Protein AF-A0A7J6WCP5-F1 (afdb_monomer)

Organism: Thalictrum thalictroides (NCBI:txid46969)

Radius of gyration: 14.23 Å; Cα contacts (8 Å, |Δi|>4): 41; chains: 1; bounding box: 36×25×36 Å

Structure (mmCIF, N/CA/C/O backbone):
data_AF-A0A7J6WCP5-F1
#
_entry.id   AF-A0A7J6WCP5-F1
#
loop_
_atom_site.group_PDB
_atom_site.id
_atom_site.type_symbol
_atom_site.label_atom_id
_atom_site.label_alt_id
_atom_site.label_comp_id
_atom_site.label_asym_id
_atom_site.label_entity_id
_atom_site.label_seq_id
_atom_site.pdbx_PDB_ins_code
_atom_site.Cartn_x
_atom_site.Cartn_y
_atom_site.Cartn_z
_atom_site.occupancy
_atom_site.B_iso_or_equiv
_atom_site.auth_seq_id
_atom_site.auth_comp_id
_atom_site.auth_asym_id
_atom_site.auth_atom_id
_atom_site.pdbx_PDB_model_num
ATOM 1 N N . MET A 1 1 ? -11.547 3.049 13.436 1.00 59.91 1 MET A N 1
ATOM 2 C CA . MET A 1 1 ? -11.955 1.657 13.763 1.00 59.91 1 MET A CA 1
ATOM 3 C C . MET A 1 1 ? -13.456 1.354 13.583 1.00 59.91 1 MET A C 1
ATOM 5 O O . MET A 1 1 ? -13.791 0.184 13.453 1.00 59.91 1 MET A O 1
ATOM 9 N N . LYS A 1 2 ? -14.368 2.347 13.534 1.00 71.44 2 LYS A N 1
ATOM 10 C CA . LYS A 1 2 ? -15.812 2.112 13.289 1.00 71.44 2 LYS A CA 1
ATOM 11 C C . LYS A 1 2 ? -16.133 1.735 11.829 1.00 71.44 2 LYS A C 1
ATOM 13 O O . LYS A 1 2 ? -16.833 0.759 11.608 1.00 71.44 2 LYS A O 1
ATOM 18 N N . MET A 1 3 ? -15.539 2.427 10.850 1.00 76.44 3 MET A N 1
ATOM 19 C CA . MET A 1 3 ? -15.807 2.208 9.416 1.00 76.44 3 MET A CA 1
ATOM 20 C C . MET A 1 3 ? -15.504 0.776 8.947 1.00 76.44 3 MET A C 1
ATOM 22 O O . MET A 1 3 ? -16.370 0.120 8.385 1.00 76.44 3 MET A O 1
ATOM 26 N N . LYS A 1 4 ? -14.321 0.237 9.282 1.00 77.62 4 LYS A N 1
ATOM 27 C CA . LYS A 1 4 ? -13.948 -1.152 8.954 1.00 77.62 4 LYS A CA 1
ATOM 28 C C . LYS A 1 4 ? -14.947 -2.177 9.507 1.00 77.62 4 LYS A C 1
ATOM 30 O O . LYS A 1 4 ? -15.243 -3.161 8.846 1.00 77.62 4 LYS A O 1
ATOM 35 N N . LYS A 1 5 ? -15.485 -1.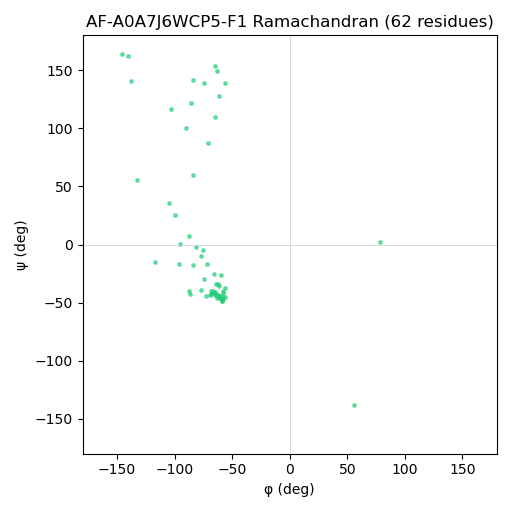948 10.713 1.00 80.69 5 LYS A N 1
ATOM 36 C CA . LYS A 1 5 ? -16.490 -2.841 11.310 1.00 80.69 5 LYS A CA 1
ATOM 37 C C . LYS A 1 5 ? -17.808 -2.809 10.533 1.00 80.69 5 LYS A C 1
ATOM 39 O O . LYS A 1 5 ? -18.408 -3.862 10.361 1.00 80.69 5 LYS A O 1
ATOM 44 N N . TYR A 1 6 ? -18.250 -1.638 10.073 1.00 83.31 6 TYR A N 1
ATOM 45 C CA . TYR A 1 6 ? -19.470 -1.519 9.267 1.00 83.31 6 TYR A CA 1
ATOM 46 C C . TYR A 1 6 ? -19.310 -2.137 7.876 1.00 83.31 6 TYR A C 1
ATOM 48 O O . TYR A 1 6 ? -20.170 -2.909 7.472 1.00 83.31 6 TYR A O 1
ATOM 56 N N . LEU A 1 7 ? -18.182 -1.892 7.203 1.00 79.19 7 LEU A N 1
ATOM 57 C CA . LEU A 1 7 ? -17.881 -2.500 5.901 1.00 79.19 7 LEU A CA 1
ATOM 58 C C . LEU A 1 7 ? -17.815 -4.029 5.998 1.00 79.19 7 LEU A C 1
ATOM 60 O O . LEU A 1 7 ? -18.472 -4.724 5.231 1.00 79.19 7 LEU A O 1
ATOM 64 N N . LYS A 1 8 ? -17.153 -4.558 7.036 1.00 82.06 8 LYS A N 1
ATOM 65 C CA . LYS A 1 8 ? -17.106 -6.005 7.276 1.00 82.06 8 LYS A CA 1
ATOM 66 C C . LYS A 1 8 ? -18.493 -6.608 7.524 1.00 82.06 8 LYS A C 1
ATOM 68 O O . LYS A 1 8 ? -18.757 -7.720 7.084 1.00 82.06 8 LYS A O 1
ATOM 73 N N . LYS A 1 9 ? -19.398 -5.883 8.196 1.00 85.19 9 LYS A N 1
ATOM 74 C CA . LYS A 1 9 ? -20.801 -6.310 8.362 1.00 85.19 9 LYS A CA 1
ATOM 75 C C . LYS A 1 9 ? -21.575 -6.351 7.040 1.00 85.19 9 LYS A C 1
ATOM 77 O O . LYS A 1 9 ? -22.534 -7.100 6.949 1.00 85.19 9 LYS A O 1
ATOM 82 N N . GLN A 1 10 ? -21.166 -5.570 6.043 1.00 83.31 10 GLN A N 1
ATOM 83 C CA . GLN A 1 10 ? -21.739 -5.574 4.693 1.00 83.31 10 GLN A CA 1
ATOM 84 C C . GLN A 1 10 ? -21.081 -6.619 3.773 1.00 83.31 10 GLN A C 1
ATOM 86 O O . GLN A 1 10 ? -21.342 -6.619 2.578 1.00 83.31 10 GLN A O 1
ATOM 91 N N . GLY A 1 11 ? -20.209 -7.487 4.303 1.00 80.00 11 GLY A N 1
ATOM 92 C CA . GLY A 1 11 ? -19.455 -8.463 3.507 1.00 80.00 11 GLY A CA 1
ATOM 93 C C . GLY A 1 11 ? -18.256 -7.869 2.763 1.00 80.00 11 GLY A C 1
ATOM 94 O O . GLY A 1 11 ? -17.540 -8.590 2.079 1.00 80.00 11 GLY A O 1
ATOM 95 N N . ILE A 1 12 ? -17.992 -6.572 2.929 1.00 76.38 12 ILE A N 1
ATOM 96 C CA . ILE A 1 12 ? -16.874 -5.885 2.288 1.00 76.38 12 ILE A CA 1
ATOM 97 C C . ILE A 1 12 ? -15.668 -5.983 3.219 1.00 76.38 12 ILE A C 1
ATOM 99 O O . ILE A 1 12 ? -15.550 -5.232 4.195 1.00 76.38 12 ILE A O 1
ATOM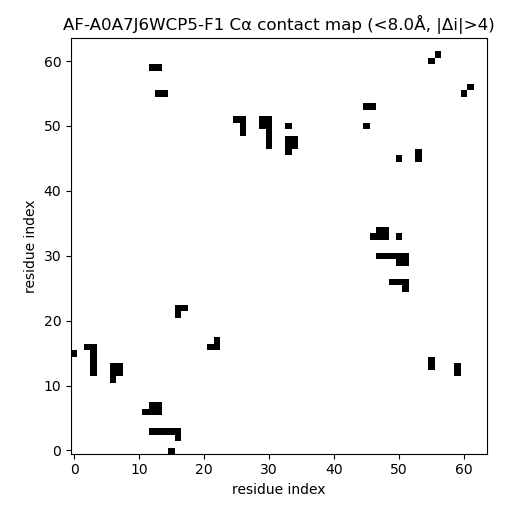 103 N N . ASP A 1 13 ? -14.758 -6.909 2.922 1.00 76.00 13 ASP A N 1
ATOM 104 C CA . ASP A 1 13 ? -13.440 -6.903 3.548 1.00 76.00 13 ASP A CA 1
ATOM 105 C C . ASP A 1 13 ? -12.520 -5.975 2.751 1.00 76.00 13 ASP A C 1
ATOM 107 O O . ASP A 1 13 ? -12.353 -6.123 1.544 1.00 76.00 13 ASP A O 1
ATOM 111 N N . CYS A 1 14 ? -11.974 -4.956 3.410 1.00 71.81 14 CYS A N 1
ATOM 112 C CA . CYS A 1 14 ? -11.082 -4.002 2.770 1.00 71.81 14 CYS A CA 1
ATOM 113 C C . CYS A 1 14 ? -9.995 -3.515 3.729 1.00 71.81 14 CYS A C 1
ATOM 115 O O . CYS A 1 14 ? -10.071 -3.647 4.961 1.00 71.81 14 CYS A O 1
ATOM 117 N N . LEU A 1 15 ? -8.965 -2.907 3.140 1.00 75.31 15 LEU A N 1
ATOM 118 C CA . LEU A 1 15 ? -7.885 -2.272 3.884 1.00 75.31 15 LEU A CA 1
ATOM 119 C C . LEU A 1 15 ? -8.440 -1.212 4.839 1.00 75.31 15 LEU A C 1
ATOM 121 O O . LEU A 1 15 ? -9.332 -0.432 4.510 1.00 75.31 15 LEU A O 1
ATOM 125 N N . SER A 1 16 ? -7.882 -1.162 6.049 1.00 74.25 16 SER A N 1
ATOM 126 C CA . SER A 1 16 ? -8.318 -0.198 7.058 1.00 74.25 16 SER A CA 1
ATOM 127 C C . SER A 1 16 ? -8.007 1.224 6.593 1.00 74.25 16 SER A C 1
ATOM 129 O O . SER A 1 16 ? -6.847 1.620 6.586 1.00 74.25 16 SER A O 1
ATOM 131 N N . TYR A 1 17 ? -9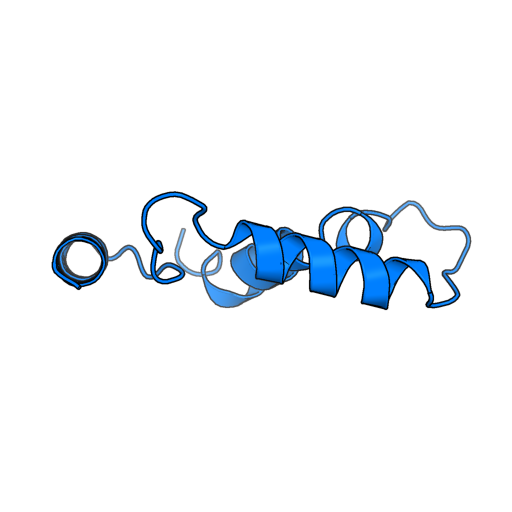.032 2.007 6.255 1.00 71.62 17 TYR A N 1
ATOM 132 C CA . TYR A 1 17 ? -8.863 3.421 5.922 1.00 71.62 17 TYR A CA 1
ATOM 133 C C . TYR A 1 17 ? -8.292 4.204 7.116 1.00 71.62 17 TYR A C 1
ATOM 135 O O . TYR A 1 17 ? -8.832 4.145 8.229 1.00 71.62 17 TYR A O 1
ATOM 143 N N . LYS A 1 18 ? -7.202 4.941 6.880 1.00 80.19 18 LYS A N 1
ATOM 144 C CA . LYS A 1 18 ? -6.569 5.845 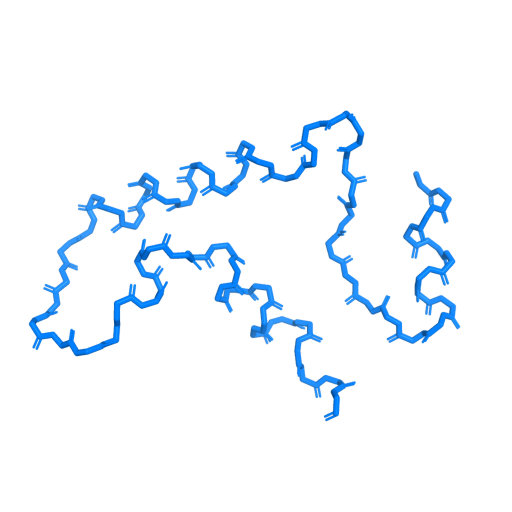7.849 1.00 80.19 18 LYS A CA 1
ATOM 145 C C . LYS A 1 18 ? -6.946 7.286 7.504 1.00 80.19 18 LYS A C 1
ATOM 147 O O . LYS A 1 18 ? -6.601 7.785 6.449 1.00 80.19 18 LYS A O 1
ATOM 152 N N . PHE A 1 19 ? -7.653 7.981 8.376 1.00 73.75 19 PHE A N 1
ATOM 153 C CA . PHE A 1 19 ? -7.945 9.402 8.174 1.00 73.75 19 PHE A CA 1
ATOM 154 C C . PHE A 1 19 ? -6.681 10.238 8.458 1.00 73.75 19 PHE A C 1
ATOM 156 O O . PHE A 1 19 ? -5.966 9.924 9.404 1.00 73.75 19 PHE A O 1
ATOM 163 N N . PHE A 1 20 ? -6.297 11.282 7.723 1.00 81.12 20 PHE A N 1
ATOM 164 C CA . PHE A 1 20 ? -6.851 11.928 6.522 1.00 81.12 20 PHE A CA 1
ATOM 165 C C . PHE A 1 20 ? -6.213 11.451 5.201 1.00 81.12 20 PHE A C 1
ATOM 167 O O . PHE A 1 20 ? -6.763 11.669 4.12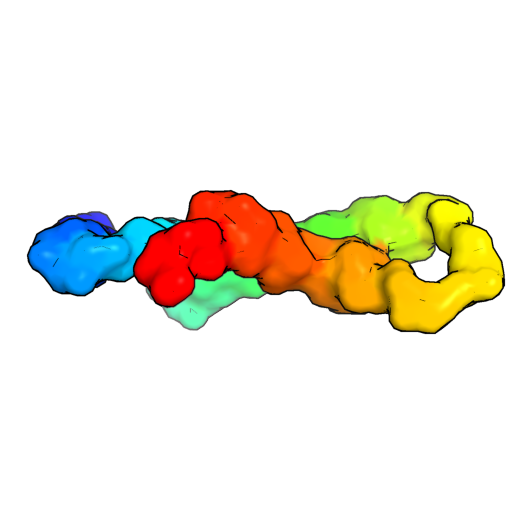9 1.00 81.12 20 PHE A O 1
ATOM 174 N N . TYR A 1 21 ? -5.049 10.803 5.276 1.00 78.19 21 TYR A N 1
ATOM 175 C CA . TYR A 1 21 ? -4.196 10.487 4.119 1.00 78.19 21 TYR A CA 1
ATOM 176 C C . TYR A 1 21 ? -4.412 9.076 3.553 1.00 78.19 21 TYR A C 1
ATOM 178 O O . TYR A 1 21 ? -3.734 8.645 2.621 1.00 78.19 21 TYR A O 1
ATOM 186 N N . GLY A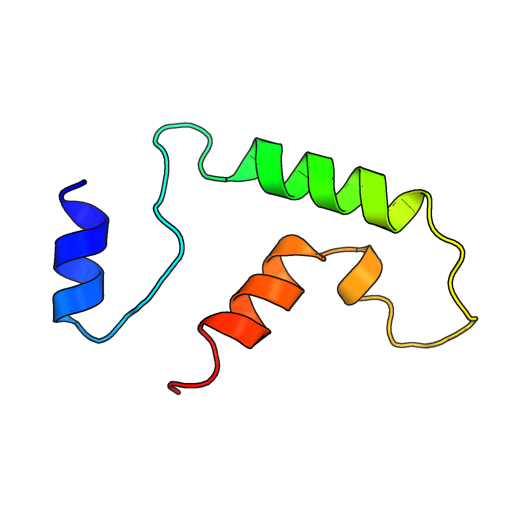 1 22 ? -5.330 8.308 4.134 1.00 85.19 22 GLY A N 1
ATOM 187 C CA . GLY A 1 22 ? -5.577 6.923 3.763 1.00 85.19 22 GLY A CA 1
ATOM 188 C C . GLY A 1 22 ? -4.311 6.073 3.848 1.00 85.19 22 GLY A C 1
ATOM 189 O O . GLY A 1 22 ? -3.481 6.206 4.748 1.00 85.19 22 GLY A O 1
ATOM 190 N N . ASN A 1 23 ? -4.158 5.218 2.845 1.00 87.19 23 ASN A N 1
ATOM 191 C CA . ASN A 1 23 ? -2.998 4.348 2.677 1.00 87.19 23 ASN A CA 1
ATOM 192 C C . ASN A 1 23 ? -2.002 4.929 1.658 1.00 87.19 23 ASN A C 1
ATOM 194 O O . ASN A 1 23 ? -1.254 4.190 1.021 1.00 87.19 23 ASN A O 1
ATOM 198 N N . GLN A 1 24 ? -1.992 6.255 1.474 1.00 89.44 24 GLN A N 1
ATOM 199 C CA . GLN A 1 24 ? -1.174 6.907 0.450 1.00 89.44 24 GLN A CA 1
ATOM 200 C C . GLN A 1 24 ? 0.325 6.647 0.646 1.00 89.44 24 GLN A C 1
ATOM 202 O O . GLN A 1 24 ? 0.987 6.216 -0.292 1.00 89.44 24 GLN A O 1
ATOM 207 N N . LYS A 1 25 ? 0.835 6.781 1.878 1.00 90.12 25 LYS A N 1
ATOM 208 C CA . LYS A 1 25 ? 2.245 6.483 2.198 1.00 90.12 25 LYS A CA 1
ATOM 209 C C . LYS A 1 25 ? 2.640 5.042 1.857 1.00 90.12 25 LYS A C 1
ATOM 211 O O . LYS A 1 25 ? 3.731 4.794 1.359 1.00 90.12 25 LYS A O 1
ATOM 216 N N . GLU A 1 26 ? 1.754 4.082 2.124 1.00 90.81 26 GLU A N 1
ATOM 217 C CA . GLU A 1 26 ? 1.988 2.667 1.809 1.00 90.81 26 GLU A CA 1
ATOM 218 C C . GLU A 1 26 ? 1.998 2.438 0.295 1.00 90.81 26 GLU A C 1
ATOM 220 O O . GLU A 1 26 ? 2.856 1.716 -0.211 1.00 90.81 26 GLU A O 1
ATOM 225 N N . SER A 1 27 ? 1.091 3.100 -0.431 1.00 91.94 27 SER A N 1
ATOM 226 C CA . SER A 1 27 ? 1.044 3.055 -1.892 1.00 91.94 27 SER A CA 1
ATOM 227 C C . SER A 1 27 ? 2.309 3.640 -2.520 1.00 91.94 27 SER A C 1
ATOM 229 O O . SER A 1 27 ? 2.899 3.008 -3.395 1.00 91.94 27 SER A O 1
ATOM 231 N N . GLU A 1 28 ? 2.764 4.802 -2.051 1.00 93.75 28 GLU A N 1
ATOM 232 C CA . GLU A 1 28 ? 3.985 5.461 -2.529 1.00 93.75 28 GLU A CA 1
ATOM 233 C C . GLU A 1 28 ? 5.229 4.612 -2.255 1.00 93.75 28 GLU A C 1
ATOM 235 O O . GLU A 1 28 ? 6.039 4.392 -3.155 1.00 93.75 28 GLU A O 1
ATOM 240 N N . MET A 1 29 ? 5.340 4.043 -1.052 1.00 94.50 29 MET A N 1
ATOM 241 C CA . MET A 1 29 ? 6.441 3.146 -0.706 1.00 94.50 29 MET A CA 1
ATOM 242 C C . MET A 1 29 ? 6.468 1.896 -1.598 1.00 94.50 29 MET A C 1
ATOM 244 O O . MET A 1 29 ? 7.540 1.494 -2.053 1.00 94.50 29 MET A O 1
ATOM 248 N N . MET A 1 30 ? 5.319 1.262 -1.858 1.00 94.75 30 MET A N 1
ATOM 249 C CA . MET A 1 30 ? 5.270 0.097 -2.751 1.00 94.75 30 MET A CA 1
ATOM 250 C C . MET A 1 30 ? 5.614 0.471 -4.191 1.00 94.75 30 MET A C 1
ATOM 252 O O . MET A 1 30 ? 6.376 -0.247 -4.833 1.00 94.75 30 MET A O 1
ATOM 256 N N . LYS A 1 31 ? 5.108 1.606 -4.685 1.00 95.06 31 LYS A N 1
ATOM 257 C CA . LYS A 1 31 ? 5.449 2.117 -6.019 1.00 95.06 31 LYS A CA 1
ATOM 258 C C . LYS A 1 31 ? 6.950 2.329 -6.164 1.00 95.06 31 LYS A C 1
ATOM 260 O O . LYS A 1 31 ? 7.528 1.865 -7.140 1.00 95.06 31 LYS A O 1
ATOM 265 N N . MET A 1 32 ? 7.591 2.959 -5.179 1.00 95.44 32 MET A N 1
ATOM 266 C CA . MET A 1 32 ? 9.041 3.152 -5.186 1.00 95.44 32 MET A CA 1
ATOM 267 C C . MET A 1 32 ? 9.771 1.803 -5.242 1.00 95.44 32 MET A C 1
ATOM 269 O O . MET A 1 32 ? 10.606 1.598 -6.121 1.00 95.44 32 MET A O 1
ATOM 273 N N . LYS A 1 33 ? 9.395 0.849 -4.382 1.00 95.38 33 LYS 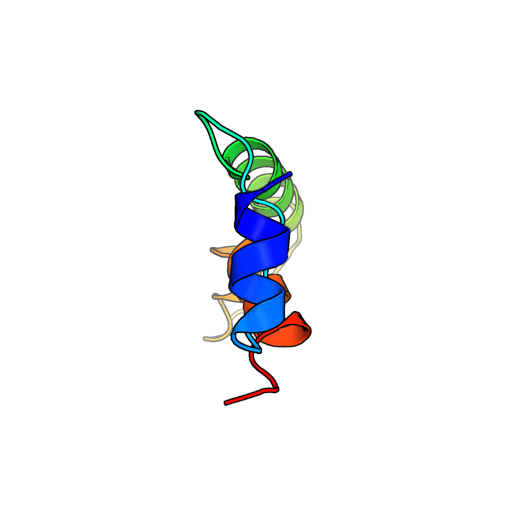A N 1
ATOM 274 C CA . LYS A 1 33 ? 10.000 -0.493 -4.349 1.00 95.38 33 LYS A CA 1
ATOM 275 C C . LYS A 1 33 ? 9.871 -1.248 -5.673 1.00 95.38 33 LYS A C 1
ATOM 277 O O . LYS A 1 33 ? 10.853 -1.836 -6.113 1.00 95.38 33 LYS A O 1
ATOM 282 N N . GLU A 1 34 ? 8.702 -1.235 -6.310 1.00 94.56 34 GLU A N 1
ATOM 283 C CA . GLU A 1 34 ? 8.516 -1.903 -7.606 1.00 94.56 34 GLU A CA 1
ATOM 284 C C . GLU A 1 34 ? 9.173 -1.139 -8.760 1.00 94.56 34 GLU A C 1
ATOM 286 O O . GLU A 1 34 ? 9.637 -1.746 -9.723 1.00 94.56 34 GLU A O 1
ATOM 291 N N . SER A 1 35 ? 9.271 0.190 -8.674 1.00 91.38 35 SER A N 1
ATOM 292 C CA . SER A 1 35 ? 9.955 0.988 -9.696 1.00 91.38 35 SER A CA 1
ATOM 293 C C . SER A 1 35 ? 11.453 0.675 -9.776 1.00 91.38 35 SER A C 1
ATOM 295 O O . SER A 1 35 ? 11.996 0.643 -10.881 1.00 91.38 35 SER A O 1
ATOM 297 N N . CYS A 1 36 ? 12.082 0.363 -8.635 1.00 93.25 36 CYS A N 1
ATOM 298 C CA . CYS A 1 36 ? 13.492 -0.016 -8.539 1.00 93.25 36 CYS A CA 1
ATOM 299 C C . CYS A 1 36 ? 13.793 -1.413 -9.098 1.00 93.25 36 CYS A C 1
ATOM 301 O O . CYS A 1 36 ? 14.957 -1.728 -9.335 1.00 93.25 36 CYS A O 1
ATOM 303 N N . LYS A 1 37 ? 12.778 -2.263 -9.293 1.00 92.56 37 LYS A N 1
ATOM 304 C CA . LYS A 1 37 ? 12.980 -3.608 -9.831 1.00 92.56 37 LYS A CA 1
ATOM 305 C C . LYS A 1 37 ? 13.035 -3.575 -11.363 1.00 92.56 37 LYS A C 1
ATOM 307 O O . LYS A 1 37 ? 12.265 -2.837 -11.989 1.00 92.56 37 LYS A O 1
ATOM 312 N N . PRO A 1 38 ? 13.912 -4.382 -11.984 1.00 91.75 38 PRO A N 1
ATOM 313 C CA . PRO A 1 38 ? 13.856 -4.603 -13.421 1.00 91.75 38 PRO A CA 1
ATOM 314 C C . PRO A 1 38 ? 12.530 -5.284 -13.790 1.00 91.75 38 PRO A C 1
ATOM 316 O O . PRO A 1 38 ? 11.959 -6.036 -13.002 1.00 91.75 38 PRO A O 1
ATOM 319 N N . MET A 1 39 ? 12.033 -5.005 -14.992 1.00 91.12 39 MET A N 1
ATOM 320 C CA . MET A 1 39 ? 10.790 -5.573 -15.511 1.00 91.12 39 MET A CA 1
ATOM 321 C C . MET A 1 39 ? 10.996 -5.952 -16.971 1.00 91.12 39 MET A C 1
ATOM 323 O O . MET A 1 39 ? 11.633 -5.210 -17.717 1.00 91.12 39 MET A O 1
ATOM 327 N N . GLU A 1 40 ? 10.436 -7.087 -17.368 1.00 92.19 40 GLU A N 1
ATOM 328 C CA . GLU A 1 40 ? 10.422 -7.530 -18.759 1.00 92.19 40 GLU A CA 1
ATOM 329 C C . GLU A 1 40 ? 9.605 -6.578 -19.641 1.00 92.19 40 GLU A C 1
ATOM 331 O O . GLU A 1 40 ? 8.660 -5.923 -19.181 1.00 92.19 40 GLU A O 1
ATOM 336 N N . LEU A 1 41 ? 9.935 -6.535 -20.934 1.00 91.12 41 LEU A N 1
ATOM 337 C CA . LEU A 1 41 ? 9.150 -5.812 -21.929 1.00 91.12 41 LEU A CA 1
ATOM 338 C C . LEU A 1 41 ? 7.826 -6.552 -22.164 1.00 91.12 41 LEU A C 1
ATOM 340 O O . LEU A 1 41 ? 7.715 -7.417 -23.028 1.00 91.12 41 LEU A O 1
ATOM 344 N N . SER A 1 42 ? 6.824 -6.229 -21.354 1.00 91.88 42 SER A N 1
ATOM 345 C CA . SER A 1 42 ? 5.510 -6.862 -21.394 1.00 91.88 42 SER A CA 1
ATOM 346 C C . SER A 1 42 ? 4.396 -5.841 -21.186 1.00 91.88 42 SER A C 1
ATOM 348 O O . SER A 1 42 ? 4.600 -4.757 -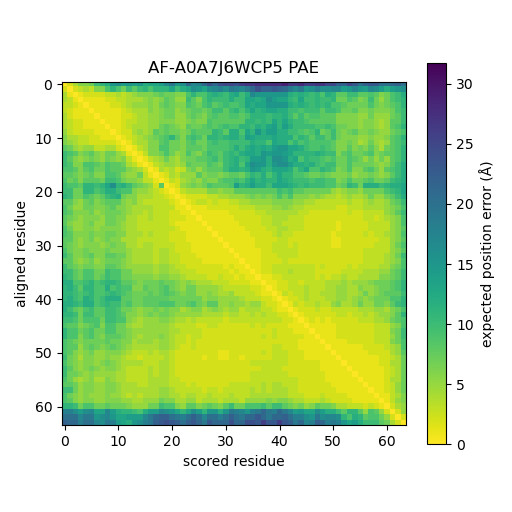20.639 1.00 91.88 42 SER A O 1
ATOM 350 N N . HIS A 1 43 ? 3.173 -6.217 -21.560 1.00 91.94 43 HIS A N 1
ATOM 351 C CA . HIS A 1 43 ? 1.979 -5.414 -21.287 1.00 91.94 43 HIS A CA 1
ATOM 352 C C . HIS A 1 43 ? 1.519 -5.489 -19.818 1.00 91.94 43 HIS A C 1
ATOM 354 O O . HIS A 1 43 ? 0.601 -4.771 -19.418 1.00 91.94 43 HIS A O 1
ATOM 360 N N . ARG A 1 44 ? 2.149 -6.324 -18.977 1.00 89.88 44 ARG A N 1
ATOM 361 C CA . ARG A 1 44 ? 1.789 -6.514 -17.559 1.00 89.88 44 ARG A CA 1
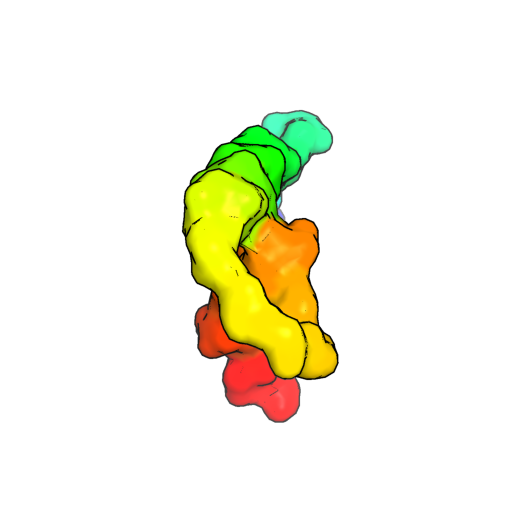ATOM 362 C C . ARG A 1 44 ? 2.438 -5.453 -16.669 1.00 89.88 44 ARG A C 1
ATOM 364 O O . ARG A 1 44 ? 3.180 -5.757 -15.743 1.00 89.88 44 ARG A O 1
ATOM 371 N N . VAL A 1 45 ? 2.123 -4.192 -16.938 1.00 92.00 45 VAL A N 1
ATOM 372 C CA . VAL A 1 45 ? 2.706 -3.034 -16.237 1.00 92.00 45 VAL A CA 1
ATOM 373 C C . VAL A 1 45 ? 2.004 -2.701 -14.916 1.00 92.00 45 VAL A C 1
ATOM 375 O O . VAL A 1 45 ? 2.566 -2.009 -14.067 1.00 92.00 45 VAL A O 1
ATOM 378 N N . VAL A 1 46 ? 0.779 -3.203 -14.717 1.00 92.06 46 VAL A N 1
ATOM 379 C CA . VAL A 1 46 ? -0.074 -2.892 -13.554 1.00 92.06 46 VAL A CA 1
ATOM 380 C C . VAL A 1 46 ? 0.598 -3.203 -12.210 1.00 92.06 46 VAL A C 1
ATOM 382 O O . VAL A 1 46 ? 0.575 -2.320 -11.351 1.00 92.06 46 VAL A O 1
ATOM 385 N N . PRO A 1 47 ? 1.259 -4.362 -12.004 1.00 92.38 47 PRO A N 1
ATOM 386 C CA . PRO A 1 47 ? 1.953 -4.644 -10.747 1.00 92.38 47 PRO A CA 1
ATOM 387 C C . PRO A 1 47 ? 3.062 -3.638 -10.422 1.00 92.38 47 PRO A C 1
ATOM 389 O O . PRO A 1 47 ? 3.349 -3.419 -9.253 1.00 92.38 47 PRO A O 1
ATOM 392 N N . ARG A 1 48 ? 3.657 -2.992 -11.434 1.00 92.00 48 ARG A N 1
ATOM 393 C CA . ARG A 1 48 ? 4.717 -1.994 -11.250 1.00 92.00 48 ARG A CA 1
ATOM 394 C C . ARG A 1 48 ? 4.170 -0.589 -11.010 1.00 92.00 48 ARG A C 1
ATOM 396 O O . ARG A 1 48 ? 4.668 0.126 -10.146 1.00 92.00 48 ARG A O 1
ATOM 403 N N . LEU A 1 49 ? 3.145 -0.190 -11.764 1.00 92.69 49 LEU A N 1
ATOM 404 C CA . LEU A 1 49 ? 2.553 1.151 -11.672 1.00 92.69 49 LEU A CA 1
ATOM 405 C C . LEU A 1 49 ? 1.644 1.308 -10.450 1.00 92.69 49 LEU A C 1
ATOM 407 O O . LEU A 1 49 ? 1.622 2.360 -9.807 1.00 92.69 49 LEU A O 1
ATOM 411 N N . LEU A 1 50 ? 0.875 0.265 -10.142 1.00 94.75 50 LEU A N 1
ATOM 412 C CA . LEU A 1 50 ? -0.157 0.258 -9.109 1.00 94.75 50 LEU A CA 1
ATOM 413 C C . LEU A 1 50 ? -0.043 -0.999 -8.220 1.00 94.75 50 LEU A C 1
ATOM 415 O O . LEU A 1 50 ? -1.020 -1.737 -8.078 1.00 94.75 50 LEU A O 1
ATOM 419 N N . PRO A 1 51 ? 1.126 -1.260 -7.595 1.00 94.12 51 PRO A N 1
ATOM 420 C CA . PRO A 1 51 ? 1.354 -2.471 -6.800 1.00 94.12 51 PRO A CA 1
ATOM 421 C C . PRO A 1 51 ? 0.364 -2.633 -5.655 1.00 94.12 51 PRO A C 1
ATOM 423 O O . PRO A 1 51 ? -0.160 -3.719 -5.428 1.00 94.12 51 PRO A O 1
ATOM 426 N N . PHE A 1 52 ? 0.070 -1.533 -4.963 1.00 92.62 52 PHE A N 1
ATOM 427 C CA . PHE A 1 52 ? -0.859 -1.516 -3.842 1.00 92.62 52 PHE A CA 1
ATOM 428 C C . PHE A 1 52 ? -2.269 -1.947 -4.265 1.00 92.62 52 PHE A C 1
ATOM 430 O O . PHE A 1 52 ? -2.893 -2.778 -3.612 1.00 92.62 52 PHE A O 1
ATOM 437 N N . GLN A 1 53 ? -2.768 -1.405 -5.378 1.00 90.81 53 GLN A N 1
ATOM 438 C CA . GLN A 1 53 ? -4.079 -1.747 -5.923 1.00 90.81 53 GLN A CA 1
ATOM 439 C C . GLN A 1 53 ? -4.096 -3.182 -6.444 1.00 90.81 53 GLN A C 1
ATOM 441 O O . GLN A 1 53 ? -5.039 -3.913 -6.165 1.00 90.81 53 GLN A O 1
ATOM 446 N N . ASN A 1 54 ? -3.041 -3.597 -7.147 1.00 92.56 54 ASN A N 1
ATOM 447 C CA . ASN A 1 54 ? -2.903 -4.961 -7.641 1.00 92.56 54 ASN A CA 1
ATOM 448 C C . ASN A 1 54 ? -2.966 -5.979 -6.486 1.00 92.56 54 ASN A C 1
ATOM 450 O O . ASN A 1 54 ? -3.733 -6.936 -6.549 1.00 92.56 54 ASN A O 1
ATOM 454 N N . GLN A 1 55 ? -2.244 -5.727 -5.389 1.00 91.25 55 GLN A N 1
ATOM 455 C CA . GLN A 1 55 ? -2.294 -6.559 -4.184 1.00 91.25 55 GLN A CA 1
ATOM 456 C C . GLN A 1 55 ? -3.671 -6.513 -3.505 1.00 91.25 55 GLN A C 1
ATOM 458 O O . GLN A 1 55 ? -4.173 -7.543 -3.053 1.00 91.25 55 GLN A O 1
ATOM 463 N N . ALA A 1 56 ? -4.299 -5.337 -3.430 1.00 88.81 56 ALA A N 1
ATOM 464 C CA . ALA A 1 56 ? -5.623 -5.189 -2.835 1.00 88.81 56 ALA A CA 1
ATOM 465 C C . ALA A 1 56 ? -6.687 -5.979 -3.612 1.00 88.81 56 ALA A C 1
ATOM 467 O O . ALA A 1 56 ? -7.494 -6.664 -2.992 1.00 88.81 56 ALA A O 1
ATOM 468 N N . VAL A 1 57 ? -6.657 -5.951 -4.946 1.00 88.06 57 VAL A N 1
ATOM 469 C CA . VAL A 1 57 ? -7.557 -6.755 -5.787 1.00 88.06 57 VAL A CA 1
ATOM 470 C C . VAL A 1 57 ? -7.289 -8.247 -5.598 1.00 88.06 57 VAL A C 1
ATOM 472 O O . VAL A 1 57 ? -8.230 -9.007 -5.412 1.00 88.06 57 VAL A O 1
ATOM 475 N N . GLN A 1 58 ? -6.026 -8.675 -5.557 1.00 88.50 58 GLN A N 1
ATOM 476 C CA . GLN A 1 58 ? -5.693 -10.081 -5.296 1.00 88.50 58 GLN A CA 1
ATOM 477 C C . GLN A 1 58 ? -6.158 -10.559 -3.913 1.00 88.50 58 GLN A C 1
ATOM 479 O O . GLN A 1 58 ? -6.527 -11.716 -3.756 1.00 88.50 58 GLN A O 1
ATOM 484 N N . THR A 1 59 ? -6.140 -9.678 -2.911 1.00 87.06 59 THR A N 1
ATOM 485 C CA . THR A 1 59 ? -6.460 -10.039 -1.522 1.00 87.06 59 THR A CA 1
ATOM 486 C C . THR A 1 59 ? -7.958 -9.950 -1.227 1.00 87.06 59 THR A C 1
ATOM 488 O O . THR A 1 59 ? -8.492 -10.790 -0.512 1.00 87.06 59 THR A O 1
ATOM 491 N N . TYR A 1 60 ? -8.635 -8.928 -1.755 1.00 83.44 60 TYR A N 1
ATOM 492 C CA . TYR A 1 60 ? -10.020 -8.591 -1.404 1.00 83.44 60 TYR A CA 1
ATOM 493 C C . TYR A 1 60 ? -11.000 -8.704 -2.582 1.00 83.44 60 TYR A C 1
ATOM 495 O O . TYR A 1 60 ? -12.207 -8.726 -2.367 1.00 83.44 60 TYR A O 1
ATOM 503 N N . GLY A 1 61 ? -10.513 -8.787 -3.823 1.00 74.88 61 GLY A N 1
ATOM 504 C CA . GLY A 1 61 ? -11.337 -8.846 -5.036 1.00 74.88 61 GLY A CA 1
ATOM 505 C C . GLY A 1 61 ? -11.894 -10.231 -5.378 1.00 74.88 61 GLY A C 1
ATOM 506 O O . GLY A 1 61 ? -12.623 -10.347 -6.352 1.00 74.88 61 GLY A O 1
ATOM 507 N N . ILE A 1 62 ? -11.575 -11.269 -4.596 1.00 65.12 62 ILE A N 1
ATOM 508 C CA . ILE A 1 62 ? -12.031 -12.655 -4.828 1.00 65.12 62 ILE A CA 1
ATOM 509 C C . ILE A 1 62 ? -13.502 -12.870 -4.395 1.00 65.12 62 ILE A C 1
ATOM 511 O O . ILE A 1 62 ? -14.096 -13.886 -4.729 1.00 65.12 62 ILE A O 1
ATOM 515 N N . ASN A 1 63 ? -14.123 -11.906 -3.704 1.00 54.75 63 ASN A N 1
ATOM 516 C CA . ASN A 1 63 ? -15.505 -12.000 -3.204 1.00 54.75 63 ASN A CA 1
ATOM 517 C C . ASN A 1 63 ? -16.535 -11.177 -4.014 1.00 54.75 63 ASN A C 1
ATOM 519 O O . ASN A 1 63 ? -17.451 -10.611 -3.417 1.00 54.75 63 ASN A O 1
ATOM 523 N N . ILE A 1 64 ? -16.390 -11.073 -5.341 1.00 49.62 64 ILE A N 1
ATOM 524 C CA . ILE A 1 64 ? -17.431 -10.510 -6.232 1.00 49.62 64 ILE A CA 1
ATOM 525 C C . ILE A 1 64 ? -18.052 -11.628 -7.060 1.00 49.62 64 ILE A C 1
ATOM 527 O O . ILE A 1 64 ? -17.271 -12.415 -7.637 1.00 49.62 64 ILE A O 1
#

pLDDT: mean 84.85, std 10.12, range [49.62, 95.44]

Solvent-accessible surface area (backbone atoms only — not comparable to full-atom values): 3996 Å² total; per-residue (Å²): 121,67,64,59,55,54,37,45,74,72,72,45,63,70,82,79,80,38,89,92,66,48,61,48,70,61,37,51,53,43,26,54,59,40,62,75,47,88,76,78,100,62,91,78,47,55,60,40,75,39,31,49,59,49,51,46,43,71,73,48,54,79,82,116

Mean predicted aligned error: 6.04 Å

Foldseek 3Di:
DVVCVVCVVVVQHFDDADPPCGCVVVQVVQLVVLCPDDDDPDPPCCCNRGVVVVVRCVVGVPRD

Sequence (64 aa):
MKMKKYLKKQGIDCLSYKFFYGNQKESEMMKMKESCKPMELSHRVVPRLLPFQNQAVQTYGINI

Secondary structure (DSSP, 8-state):
-HHHHHHHHTT-----PPTTTTTHHHHHHHHHHHHTS---SSS--HHHHSHHHHHHHHHHGGG-